Protein AF-A0A9W7E5N3-F1 (afdb_monomer)

Organism: NCBI:txid2557542

Radius of gyration: 17.33 Å; Cα contacts (8 Å, |Δi|>4): 184; chains: 1; bounding box: 42×43×39 Å

Sequence (154 aa):
MDNMIKQWHSIDRAWKMMEESGKTYSRVGLFRLDVLYTHEISIAATEGEAVVPDFLKSGGKNDRMFFGNIEHARVWATGRFDLVPHFLDSQSKGGYIGLHSEKFMKFLLREIPVTEKPICFHRVRATGKIVKDCNHGLLKDLRTFIFGFSKHYS

Secondary structure (DSSP, 8-state):
-HHHHHHHHHHHHHHHHHHHTT---SEEEEE-TTEEE-S-----GGG-SEEEE--TTSSS---SEEEEEHHHHHHHHHHHHHHHHHHHHHHHTTT--S--HHHHHHHHTTTS-EEEE---EEEEPTTS-EEE-S--SS----------------

pLDDT: mean 79.58, std 19.25, range [27.12, 97.0]

Solvent-accessible surface area (backbone atoms only — not comparable to full-atom values): 9582 Å² total; per-residue (Å²): 112,66,71,59,54,54,51,47,53,52,40,38,50,54,50,50,55,48,60,74,63,74,63,88,61,75,59,42,74,50,72,55,87,51,46,47,67,77,62,89,77,82,81,53,75,91,68,38,59,25,29,29,37,50,53,94,86,68,97,40,31,47,81,61,37,40,35,17,31,39,73,53,38,44,49,69,42,60,46,55,74,78,42,45,64,60,50,52,62,62,29,61,81,70,81,51,89,78,92,49,66,33,57,47,40,37,60,75,44,65,90,50,79,66,36,69,39,94,60,55,42,25,42,42,42,97,87,67,52,75,42,80,72,58,82,90,83,81,75,93,78,77,81,83,85,80,89,80,85,86,76,87,77,134

Nearest PDB structures (foldseek):
  5ck3-assembly3_E  TM=3.113E-01  e=6.597E+00  Thermochaetoides thermophila DSM 1495

Foldseek 3Di:
DVVVVVVLVVLLVVVVVVVVVVDDDQKDKDADPQKAFPDDDDLDPVQDQKEFADDPPDPFTDLGMIMHGPVLSCLNRPVQVVCVVVLQVVCVVVPDHDDDPRNSRCVSCVVPPYDYDNTFIWGQDPVRDTHGPDDPPDDPDDDDDDDDDDDDDD

Mean predicted aligned error: 9.47 Å

Structure (mmCIF, N/CA/C/O backbone):
data_AF-A0A9W7E5N3-F1
#
_entry.id   AF-A0A9W7E5N3-F1
#
loop_
_atom_site.group_PDB
_atom_site.id
_atom_site.type_symbol
_atom_site.label_atom_id
_atom_site.label_alt_id
_atom_site.label_comp_id
_atom_site.label_asym_id
_atom_site.label_entity_id
_atom_site.label_seq_id
_atom_site.pdbx_PDB_ins_code
_atom_site.Cartn_x
_atom_site.Cartn_y
_atom_site.Cartn_z
_atom_site.occ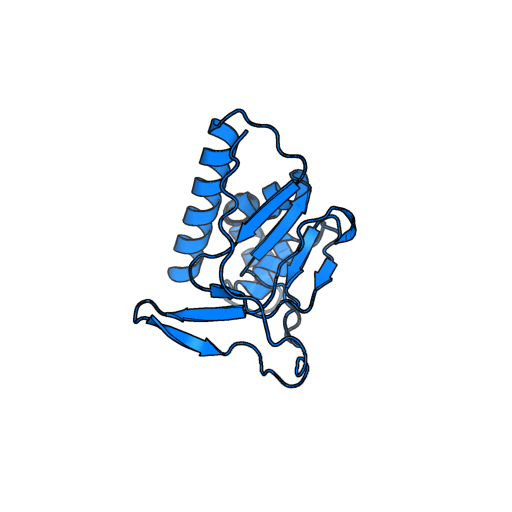upancy
_atom_site.B_iso_or_equiv
_atom_site.auth_seq_id
_atom_site.auth_comp_id
_atom_site.auth_asym_id
_atom_site.auth_atom_id
_atom_site.pdbx_PDB_model_num
ATOM 1 N N . MET A 1 1 ? 5.859 -2.398 -18.409 1.00 50.62 1 MET A N 1
ATOM 2 C CA . MET A 1 1 ? 4.941 -1.384 -17.848 1.00 50.62 1 MET A CA 1
ATOM 3 C C . MET A 1 1 ? 3.573 -1.998 -17.536 1.00 50.62 1 MET A C 1
ATOM 5 O O . MET A 1 1 ? 3.073 -1.814 -16.435 1.00 50.62 1 MET A O 1
ATOM 9 N N . ASP A 1 2 ? 3.035 -2.827 -18.433 1.00 57.44 2 ASP A N 1
ATOM 10 C CA . ASP A 1 2 ? 1.683 -3.410 -18.359 1.00 57.44 2 ASP A CA 1
ATOM 11 C C . ASP A 1 2 ? 1.335 -4.144 -17.061 1.00 57.44 2 ASP A C 1
ATOM 13 O O . ASP A 1 2 ? 0.218 -4.020 -16.565 1.00 57.44 2 ASP A O 1
ATOM 17 N N . ASN A 1 3 ? 2.274 -4.899 -16.480 1.00 69.62 3 ASN A N 1
ATOM 18 C CA . ASN A 1 3 ? 1.998 -5.653 -15.252 1.00 69.62 3 ASN A CA 1
ATOM 19 C C . ASN A 1 3 ? 1.727 -4.730 -14.048 1.00 69.62 3 ASN A C 1
ATOM 21 O O . ASN A 1 3 ? 0.864 -5.002 -13.220 1.00 69.62 3 ASN A O 1
ATOM 25 N N . MET A 1 4 ? 2.434 -3.604 -13.986 1.00 75.25 4 MET A N 1
ATOM 26 C CA . MET A 1 4 ? 2.303 -2.623 -12.911 1.00 75.25 4 MET A CA 1
ATOM 27 C C . MET A 1 4 ? 0.998 -1.828 -13.043 1.00 75.25 4 MET A C 1
ATOM 29 O O . MET A 1 4 ? 0.287 -1.665 -12.061 1.00 75.25 4 MET A O 1
ATOM 33 N N . ILE A 1 5 ? 0.619 -1.428 -14.261 1.00 81.62 5 ILE A N 1
ATOM 34 C CA . ILE A 1 5 ? -0.661 -0.746 -14.515 1.00 81.62 5 ILE A CA 1
ATOM 35 C C . ILE A 1 5 ? -1.846 -1.649 -14.134 1.00 81.62 5 ILE A C 1
ATOM 37 O O . ILE A 1 5 ? -2.765 -1.213 -13.440 1.00 81.62 5 ILE A O 1
ATOM 41 N N . LYS A 1 6 ? -1.806 -2.936 -14.515 1.00 83.12 6 LYS A N 1
ATOM 42 C CA . LYS A 1 6 ? -2.836 -3.920 -14.128 1.00 83.12 6 LYS A CA 1
ATOM 43 C C . LYS A 1 6 ? -2.947 -4.069 -12.610 1.00 83.12 6 LYS A C 1
ATOM 45 O O . LYS A 1 6 ? -4.055 -4.078 -12.076 1.00 83.12 6 LYS A O 1
ATOM 50 N N . GLN A 1 7 ? -1.814 -4.150 -11.916 1.00 82.94 7 GLN A N 1
ATOM 51 C CA . GLN A 1 7 ? -1.776 -4.211 -10.455 1.00 82.94 7 GLN A CA 1
ATOM 52 C C . GLN A 1 7 ? -2.394 -2.959 -9.822 1.00 82.94 7 GLN A C 1
ATOM 54 O O . GLN A 1 7 ? -3.179 -3.073 -8.885 1.00 82.94 7 GLN A O 1
ATOM 59 N N . TRP A 1 8 ? -2.085 -1.772 -10.339 1.00 87.69 8 TRP A N 1
ATOM 60 C CA . TRP A 1 8 ? -2.599 -0.518 -9.792 1.00 87.69 8 TRP A CA 1
ATOM 61 C C . TRP A 1 8 ? -4.107 -0.382 -9.973 1.00 87.69 8 TRP A C 1
ATOM 63 O O . TRP A 1 8 ? -4.794 -0.042 -9.016 1.00 87.69 8 TRP A O 1
ATOM 73 N N . HIS A 1 9 ? -4.645 -0.753 -11.138 1.00 89.69 9 HIS A N 1
ATOM 74 C CA . HIS A 1 9 ? -6.097 -0.824 -11.328 1.00 89.69 9 HIS A CA 1
ATOM 75 C C . HIS A 1 9 ? -6.763 -1.859 -10.416 1.00 89.69 9 HIS A C 1
ATOM 77 O O . HIS A 1 9 ? -7.888 -1.649 -9.970 1.00 89.69 9 HIS A O 1
ATOM 83 N N . SER A 1 10 ? -6.099 -2.984 -10.130 1.00 88.81 10 SER A N 1
ATOM 84 C CA . SER A 1 10 ? -6.625 -3.968 -9.178 1.00 88.81 10 SER A CA 1
ATOM 85 C C . SER A 1 10 ? -6.748 -3.383 -7.772 1.00 88.81 10 SER A C 1
ATOM 87 O O . SER A 1 10 ? -7.744 -3.635 -7.100 1.00 88.81 10 SER A O 1
ATOM 89 N N . ILE A 1 11 ? -5.755 -2.606 -7.337 1.00 90.88 11 ILE A N 1
ATOM 90 C CA . ILE A 1 11 ? -5.753 -1.968 -6.017 1.00 90.88 11 ILE A CA 1
ATOM 91 C C . ILE A 1 11 ? -6.798 -0.852 -5.955 1.00 90.88 11 ILE A C 1
ATOM 93 O O . ILE A 1 11 ? -7.568 -0.811 -5.003 1.00 90.88 11 ILE A O 1
ATOM 97 N N . ASP A 1 12 ? -6.872 -0.002 -6.981 1.00 91.19 12 ASP A N 1
ATOM 98 C CA . ASP A 1 12 ? -7.868 1.072 -7.080 1.00 91.19 12 ASP A CA 1
ATOM 99 C C . ASP A 1 12 ? -9.303 0.524 -7.017 1.00 91.19 12 ASP A C 1
ATOM 101 O O . ASP A 1 12 ? -10.133 1.020 -6.259 1.00 91.19 12 ASP A O 1
ATOM 105 N N . ARG A 1 13 ? -9.592 -0.569 -7.738 1.00 91.69 13 ARG A N 1
ATOM 106 C CA . ARG A 1 13 ? -10.912 -1.214 -7.672 1.00 91.69 13 ARG A CA 1
ATOM 107 C C . ARG A 1 13 ? -11.199 -1.843 -6.313 1.00 91.69 13 ARG A C 1
ATOM 109 O O . ARG A 1 13 ? -12.316 -1.720 -5.826 1.00 91.69 13 ARG A O 1
ATOM 116 N N . ALA A 1 14 ? -10.214 -2.494 -5.692 1.00 92.25 14 ALA A N 1
ATOM 117 C CA . ALA A 1 14 ? -10.375 -3.033 -4.342 1.00 92.25 14 ALA A CA 1
ATOM 118 C C . ALA A 1 14 ? -10.653 -1.925 -3.314 1.00 92.25 14 ALA A C 1
ATOM 120 O O . ALA A 1 14 ? -11.503 -2.098 -2.445 1.00 92.25 14 ALA A O 1
ATOM 121 N N . TRP A 1 15 ? -9.984 -0.778 -3.453 1.00 94.50 15 TRP A N 1
ATOM 122 C CA . TRP A 1 15 ? -10.216 0.398 -2.622 1.00 94.50 15 TRP A CA 1
ATOM 123 C C . TRP A 1 15 ? -11.633 0.954 -2.797 1.00 94.50 15 TRP A C 1
ATOM 125 O O . TRP A 1 15 ? -12.342 1.118 -1.809 1.00 94.50 15 TRP A O 1
ATOM 135 N N . LYS A 1 16 ? -12.084 1.151 -4.041 1.00 94.56 16 LYS A N 1
ATOM 136 C CA . LYS A 1 16 ? -13.449 1.618 -4.338 1.00 94.56 16 LYS A CA 1
ATOM 137 C C . LYS A 1 16 ? -14.516 0.696 -3.757 1.00 94.56 16 LYS A C 1
ATOM 139 O O . LYS A 1 16 ? -15.413 1.171 -3.076 1.00 94.56 16 LYS A O 1
ATOM 144 N N . MET A 1 17 ? -14.369 -0.621 -3.923 1.00 94.25 17 MET A N 1
ATOM 145 C CA . MET A 1 17 ? -15.294 -1.592 -3.319 1.00 94.25 17 MET A CA 1
ATOM 146 C C . MET A 1 17 ? -15.309 -1.515 -1.784 1.00 94.25 17 MET A C 1
ATOM 148 O O . MET A 1 17 ? -16.349 -1.714 -1.160 1.00 94.25 17 MET A O 1
ATOM 152 N N . MET A 1 18 ? -14.161 -1.238 -1.158 1.00 94.50 18 MET A N 1
ATOM 153 C CA . MET A 1 18 ? -14.087 -1.036 0.289 1.00 94.50 18 MET A CA 1
ATOM 154 C C . MET A 1 18 ? -14.841 0.232 0.712 1.00 94.50 18 MET A C 1
ATOM 156 O O . MET A 1 18 ? -15.593 0.177 1.682 1.00 94.50 18 MET A O 1
ATOM 160 N N . GLU A 1 19 ? -14.693 1.343 -0.012 1.00 93.38 19 GLU A N 1
ATOM 161 C CA . GLU A 1 19 ? -15.425 2.592 0.255 1.00 93.38 19 GLU A CA 1
ATOM 162 C C . GLU A 1 19 ? -16.938 2.433 0.028 1.00 93.38 19 GLU A C 1
ATOM 164 O O . GLU A 1 19 ? -17.739 2.823 0.878 1.00 93.38 19 GLU A O 1
ATOM 169 N N . GLU A 1 20 ? -17.335 1.781 -1.066 1.00 95.56 20 GLU A N 1
ATOM 170 C CA . GLU A 1 20 ? -18.734 1.488 -1.412 1.00 95.56 20 GLU A CA 1
ATOM 171 C C . GLU A 1 20 ? -19.424 0.573 -0.392 1.00 95.56 20 GLU A C 1
ATOM 173 O O . GLU A 1 20 ? -20.648 0.589 -0.269 1.00 95.56 20 GLU A O 1
ATOM 178 N N . SER A 1 21 ? -18.658 -0.204 0.382 1.00 94.44 21 SER A N 1
ATOM 179 C CA . SER A 1 21 ? -19.215 -1.069 1.425 1.00 94.44 21 SER A CA 1
ATOM 180 C C . SER A 1 21 ? -19.873 -0.302 2.580 1.00 94.44 21 SER A C 1
ATOM 182 O O . SER A 1 21 ? -20.573 -0.913 3.389 1.00 94.44 21 SER A O 1
ATOM 184 N N . GLY A 1 22 ? -19.616 1.007 2.701 1.00 92.12 22 GLY A N 1
ATOM 185 C CA . GLY A 1 22 ? -20.120 1.851 3.789 1.00 92.12 22 GLY A CA 1
ATOM 186 C C . GLY A 1 22 ? -19.530 1.525 5.166 1.00 92.12 22 GLY A C 1
ATOM 187 O O . GLY A 1 22 ? -19.956 2.092 6.171 1.00 92.12 22 GLY A O 1
ATOM 188 N N . LYS A 1 23 ? -18.556 0.609 5.239 1.00 93.56 23 LYS A N 1
ATOM 189 C CA . LYS A 1 23 ? -17.875 0.238 6.481 1.00 93.56 23 LYS A CA 1
ATOM 190 C C . LYS A 1 23 ? -16.735 1.202 6.774 1.00 93.56 23 LYS A C 1
ATOM 192 O O . LYS A 1 23 ? -16.002 1.621 5.882 1.00 93.56 23 LYS A O 1
ATOM 197 N N . THR A 1 24 ? -16.554 1.505 8.053 1.00 92.31 24 THR A N 1
ATOM 198 C CA . THR A 1 24 ? -15.435 2.314 8.525 1.00 92.31 24 THR A CA 1
ATOM 199 C C . THR A 1 24 ? -14.284 1.415 8.957 1.00 92.31 24 THR A C 1
ATOM 201 O O . THR A 1 24 ? -14.462 0.422 9.663 1.00 92.31 24 THR A O 1
ATOM 204 N N . TYR A 1 25 ? -13.081 1.775 8.523 1.00 93.12 25 TYR A N 1
ATOM 205 C CA . TYR A 1 25 ? -11.853 1.067 8.855 1.00 93.12 25 TYR A CA 1
ATOM 206 C C . TYR A 1 25 ? -10.860 2.074 9.420 1.00 93.12 25 TYR A C 1
ATOM 208 O O . TYR A 1 25 ? -10.546 3.066 8.770 1.00 93.12 25 TYR A O 1
ATOM 216 N N . SER A 1 26 ? -10.343 1.820 10.621 1.00 93.56 26 SER A N 1
ATOM 217 C CA . SER A 1 26 ? -9.226 2.599 11.172 1.00 93.56 26 SER A CA 1
ATOM 218 C C . SER A 1 26 ? -7.899 2.204 10.524 1.00 93.56 26 SER A C 1
ATOM 220 O O . SER A 1 26 ? -6.987 3.021 10.379 1.00 93.56 26 SER A O 1
ATOM 222 N N . ARG A 1 27 ? -7.800 0.939 10.106 1.00 94.62 27 ARG A N 1
ATOM 223 C CA . ARG A 1 27 ? -6.586 0.325 9.589 1.00 94.62 27 ARG A CA 1
ATOM 224 C C . ARG A 1 27 ? -6.914 -0.609 8.434 1.00 94.62 27 ARG A C 1
ATOM 226 O O . ARG A 1 27 ? -7.901 -1.339 8.490 1.00 94.62 27 ARG A O 1
ATOM 233 N N . VAL A 1 28 ? -6.083 -0.585 7.399 1.00 95.50 28 VAL A N 1
ATOM 234 C CA . VAL A 1 28 ? -6.297 -1.347 6.164 1.00 95.50 28 VAL A CA 1
ATOM 235 C C . VAL A 1 28 ? -5.011 -2.045 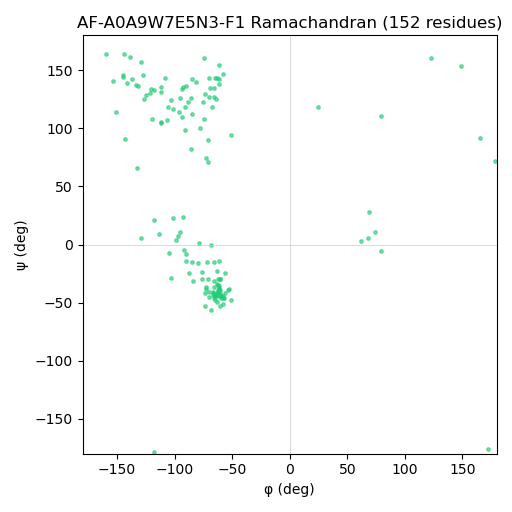5.759 1.00 95.50 28 VAL A C 1
ATOM 237 O O . VAL A 1 28 ? -3.932 -1.459 5.827 1.00 95.50 28 VAL A O 1
ATOM 240 N N . GLY A 1 29 ? -5.146 -3.301 5.335 1.00 94.31 29 GLY A N 1
ATOM 241 C CA . GLY A 1 29 ? -4.086 -4.085 4.715 1.00 94.31 29 GLY A CA 1
ATOM 242 C C . GLY A 1 29 ? -4.399 -4.352 3.245 1.00 94.31 29 GLY A C 1
ATOM 243 O O . GLY A 1 29 ? -5.496 -4.783 2.902 1.00 94.31 29 GLY A O 1
ATOM 244 N N . LEU A 1 30 ? -3.426 -4.095 2.380 1.00 93.00 30 LEU A N 1
ATOM 245 C CA . LEU A 1 30 ? -3.485 -4.304 0.941 1.00 93.00 30 LEU A CA 1
ATOM 246 C C . LEU A 1 30 ? -2.388 -5.298 0.572 1.00 93.00 30 LEU A C 1
ATOM 248 O O . LEU A 1 30 ? -1.200 -4.977 0.610 1.00 93.00 30 LEU A O 1
ATOM 252 N N . PHE A 1 31 ? -2.800 -6.514 0.226 1.00 90.44 31 PHE A N 1
ATOM 253 C CA . PHE A 1 31 ? -1.915 -7.646 -0.030 1.00 90.44 31 PHE A CA 1
ATOM 254 C C . PHE A 1 31 ? -2.070 -8.096 -1.475 1.00 90.44 31 PHE A C 1
ATOM 256 O O . PHE A 1 31 ? -3.185 -8.249 -1.979 1.00 90.44 31 PHE A O 1
ATOM 263 N N . ARG A 1 32 ? -0.950 -8.305 -2.162 1.00 87.31 32 ARG A N 1
ATOM 264 C CA . ARG A 1 32 ? -0.988 -8.898 -3.496 1.00 87.31 32 ARG A CA 1
ATOM 265 C C . ARG A 1 32 ? -1.390 -10.367 -3.405 1.00 87.31 32 ARG A C 1
ATOM 267 O O . ARG A 1 32 ? -0.966 -11.085 -2.510 1.00 87.31 32 ARG A O 1
ATOM 274 N N . LEU A 1 33 ? -2.167 -10.822 -4.383 1.00 86.38 33 LEU A N 1
ATOM 275 C CA . LEU A 1 33 ? -2.634 -12.210 -4.451 1.00 86.38 33 LEU A CA 1
ATOM 276 C C . LEU A 1 33 ? -1.618 -13.156 -5.114 1.00 86.38 33 LEU A C 1
ATOM 278 O O . LEU A 1 33 ? -1.736 -14.368 -4.990 1.00 86.38 33 LEU A O 1
ATOM 282 N N . ASP A 1 34 ? -0.609 -12.623 -5.811 1.00 85.94 34 ASP A N 1
ATOM 283 C CA . ASP A 1 34 ? 0.439 -13.398 -6.491 1.00 85.94 34 ASP A CA 1
ATOM 284 C C . ASP A 1 34 ? 1.686 -13.628 -5.617 1.00 85.94 34 ASP A C 1
ATOM 286 O O . ASP A 1 34 ? 2.790 -13.850 -6.124 1.00 85.94 34 ASP A O 1
ATOM 290 N N . VAL A 1 35 ? 1.532 -13.564 -4.294 1.00 86.50 35 VAL A N 1
ATOM 291 C CA . VAL A 1 35 ? 2.599 -13.800 -3.319 1.00 86.50 35 VAL A CA 1
ATOM 292 C C . VAL A 1 35 ? 2.136 -14.755 -2.228 1.00 86.50 35 VAL A C 1
ATOM 294 O O . VAL A 1 35 ? 1.041 -14.643 -1.690 1.00 86.50 35 VAL A O 1
ATOM 297 N N . LEU A 1 36 ? 3.016 -15.693 -1.896 1.00 88.81 36 LEU A N 1
ATOM 298 C CA . LEU A 1 36 ? 2.902 -16.577 -0.750 1.00 88.81 36 LEU A CA 1
ATOM 299 C C . LEU A 1 36 ? 3.667 -15.948 0.414 1.00 88.81 36 LEU A C 1
ATOM 301 O O . LEU A 1 36 ? 4.897 -15.888 0.380 1.00 88.81 36 LEU A O 1
ATOM 305 N N . TYR A 1 37 ? 2.947 -15.481 1.427 1.00 87.06 37 TYR A N 1
ATOM 306 C CA . TYR A 1 37 ? 3.539 -15.003 2.673 1.00 87.06 37 TYR A CA 1
ATOM 307 C C . TYR A 1 37 ? 4.029 -16.194 3.491 1.00 87.06 37 TYR A C 1
ATOM 309 O O . TYR A 1 37 ? 3.309 -17.177 3.655 1.00 87.06 37 TYR A O 1
ATOM 317 N N . THR A 1 38 ? 5.276 -16.137 3.951 1.00 86.94 38 THR A N 1
ATOM 318 C CA . THR A 1 38 ? 5.911 -17.282 4.622 1.00 86.94 38 THR A CA 1
ATOM 319 C C . THR A 1 38 ? 5.696 -17.285 6.132 1.00 86.94 38 THR A C 1
ATOM 321 O O . THR A 1 38 ? 5.925 -18.308 6.767 1.00 86.94 38 THR A O 1
ATOM 324 N N . HIS A 1 39 ? 5.242 -16.163 6.691 1.00 84.19 39 HIS A N 1
ATOM 325 C CA . HIS A 1 39 ? 5.018 -15.964 8.119 1.00 84.19 39 HIS A CA 1
ATOM 326 C C . HIS A 1 39 ? 3.715 -15.205 8.350 1.00 84.19 39 HIS A C 1
ATOM 328 O O . HIS A 1 39 ? 3.203 -14.535 7.448 1.00 84.19 39 HIS A O 1
ATOM 334 N N . GLU A 1 40 ? 3.205 -15.299 9.573 1.00 87.81 40 GLU A N 1
ATOM 335 C CA . GLU A 1 40 ? 2.060 -14.517 10.021 1.00 87.81 40 GLU A CA 1
ATOM 336 C C . GLU A 1 40 ? 2.377 -13.019 9.973 1.00 87.81 40 GLU A C 1
ATOM 338 O O . GLU A 1 40 ? 3.463 -12.575 10.349 1.00 87.81 40 GLU A O 1
ATOM 343 N N . ILE A 1 41 ? 1.410 -12.233 9.502 1.00 88.00 41 ILE A N 1
ATOM 344 C CA . ILE A 1 41 ? 1.524 -10.779 9.422 1.00 88.00 41 ILE A CA 1
ATOM 345 C C . ILE A 1 41 ? 0.550 -10.189 10.429 1.00 88.00 41 ILE A C 1
ATOM 347 O O . ILE A 1 41 ? -0.661 -10.169 10.205 1.00 88.00 41 ILE A O 1
ATOM 351 N N . SER A 1 42 ? 1.092 -9.685 11.535 1.00 90.38 42 SER A N 1
ATOM 352 C CA . SER A 1 42 ? 0.318 -8.866 12.459 1.00 90.38 42 SER A CA 1
ATOM 353 C C . SER A 1 42 ? 0.017 -7.523 11.806 1.00 90.38 42 SER A C 1
ATOM 355 O O . SER A 1 42 ? 0.918 -6.821 11.354 1.00 90.38 42 SER A O 1
ATOM 357 N N . ILE A 1 43 ? -1.260 -7.147 11.782 1.00 89.19 43 ILE A N 1
ATOM 358 C CA . ILE A 1 43 ? -1.700 -5.810 11.372 1.00 89.19 43 ILE A CA 1
ATOM 359 C C . ILE A 1 43 ? -2.040 -4.940 12.583 1.00 89.19 43 ILE A C 1
ATOM 361 O O . ILE A 1 43 ? -2.810 -3.997 12.450 1.00 89.19 43 ILE A O 1
ATOM 365 N N . ALA A 1 44 ? -1.507 -5.234 13.770 1.00 90.00 44 ALA A N 1
ATOM 366 C CA . ALA A 1 44 ? -1.768 -4.432 14.962 1.00 90.00 44 ALA A CA 1
ATOM 367 C C . ALA A 1 44 ? -1.275 -2.980 14.797 1.00 90.00 44 ALA A C 1
ATOM 369 O O . ALA A 1 44 ? -0.355 -2.697 14.026 1.00 90.00 44 ALA A O 1
ATOM 370 N N . ALA A 1 45 ? -1.880 -2.043 15.532 1.00 85.06 45 ALA A N 1
ATOM 371 C CA . ALA A 1 45 ? -1.477 -0.632 15.507 1.00 85.06 45 ALA A CA 1
ATOM 372 C C . ALA A 1 45 ? -0.034 -0.423 16.008 1.00 85.06 45 ALA A C 1
ATOM 374 O O . ALA A 1 45 ? 0.670 0.455 15.516 1.00 85.06 45 ALA A O 1
ATOM 375 N N . THR A 1 46 ? 0.432 -1.290 16.912 1.00 91.06 46 THR A N 1
ATOM 376 C CA . THR A 1 46 ? 1.808 -1.318 17.440 1.00 91.06 46 THR A CA 1
ATOM 377 C C . THR A 1 46 ? 2.870 -1.576 16.371 1.00 91.06 46 THR A C 1
ATOM 379 O O . THR A 1 46 ? 4.053 -1.370 16.614 1.00 91.06 46 THR A O 1
ATOM 382 N N . GLU A 1 47 ? 2.468 -2.026 15.183 1.00 90.31 47 GLU A N 1
ATOM 383 C CA . GLU A 1 47 ? 3.385 -2.332 14.089 1.00 90.31 47 GLU A CA 1
ATOM 384 C C . GLU A 1 47 ? 3.855 -1.083 13.324 1.00 90.31 47 GLU A C 1
ATOM 386 O O . GLU A 1 47 ? 4.830 -1.177 12.582 1.00 90.31 47 GLU A O 1
ATOM 391 N N . GLY A 1 48 ? 3.175 0.058 13.488 1.00 93.12 48 GLY A N 1
ATOM 392 C CA . GLY A 1 48 ? 3.467 1.322 12.803 1.00 93.12 48 GLY A CA 1
ATOM 393 C C . GLY A 1 48 ? 2.279 1.863 12.002 1.00 93.12 48 GLY A C 1
ATOM 394 O O . GLY A 1 48 ? 1.351 1.128 11.655 1.00 93.12 48 GLY A O 1
ATOM 395 N N . GLU A 1 49 ? 2.293 3.159 11.691 1.00 95.56 49 GLU A N 1
ATOM 396 C CA . GLU A 1 49 ? 1.180 3.862 11.025 1.00 95.56 49 GLU A CA 1
ATOM 397 C C . GLU A 1 49 ? 1.076 3.589 9.520 1.00 95.56 49 GLU A C 1
ATOM 399 O O . GLU A 1 49 ? 0.003 3.730 8.931 1.00 95.56 49 GLU A O 1
ATOM 404 N N . ALA A 1 50 ? 2.185 3.199 8.901 1.00 96.38 50 ALA A N 1
ATOM 405 C CA . ALA A 1 50 ? 2.296 2.810 7.506 1.00 96.38 50 ALA A CA 1
ATOM 406 C C . ALA A 1 50 ? 3.432 1.794 7.399 1.00 96.38 50 ALA A C 1
ATOM 408 O O . ALA A 1 50 ? 4.580 2.134 7.660 1.00 96.38 50 ALA A O 1
ATOM 409 N N . VAL A 1 51 ? 3.128 0.550 7.054 1.00 95.06 51 VAL A N 1
ATOM 410 C CA . VAL A 1 51 ? 4.093 -0.549 7.061 1.00 95.06 51 VAL A CA 1
ATOM 411 C C . VAL A 1 51 ? 4.207 -1.154 5.674 1.00 95.06 51 VAL A C 1
ATOM 413 O O . VAL A 1 51 ? 3.206 -1.502 5.044 1.00 95.06 51 VAL A O 1
ATOM 416 N N . VAL A 1 52 ? 5.445 -1.307 5.213 1.00 93.25 52 VAL A N 1
ATOM 417 C CA . VAL A 1 52 ? 5.786 -2.027 3.982 1.00 93.25 52 VAL A CA 1
ATOM 418 C C . VAL A 1 52 ? 6.896 -3.042 4.272 1.00 93.25 52 VAL A C 1
ATOM 420 O O . VAL A 1 52 ? 7.647 -2.871 5.235 1.00 93.25 52 VAL A O 1
ATOM 423 N N . PRO A 1 53 ? 7.038 -4.099 3.458 1.00 89.62 53 PRO A N 1
ATOM 424 C CA . PRO A 1 53 ? 8.174 -4.996 3.570 1.00 89.62 53 PRO A CA 1
ATOM 425 C C . PRO A 1 53 ? 9.474 -4.239 3.319 1.00 89.62 53 PRO A C 1
ATOM 427 O O . PRO A 1 53 ? 9.538 -3.382 2.430 1.00 89.62 53 PRO A O 1
ATOM 430 N N . ASP A 1 54 ? 10.514 -4.590 4.060 1.00 86.25 54 ASP A N 1
ATOM 431 C CA . ASP A 1 54 ? 11.857 -4.170 3.730 1.00 86.25 54 ASP A CA 1
ATOM 432 C C . ASP A 1 54 ? 12.256 -4.761 2.372 1.00 86.25 54 ASP A C 1
ATOM 434 O O . ASP A 1 54 ? 11.837 -5.837 1.933 1.00 86.25 54 ASP A O 1
ATOM 438 N N . PHE A 1 55 ? 13.002 -3.969 1.617 1.00 68.81 55 PHE A N 1
ATOM 439 C CA . PHE A 1 55 ? 13.586 -4.418 0.371 1.00 68.81 55 PHE A CA 1
ATOM 440 C C . PHE A 1 55 ? 15.062 -4.584 0.668 1.00 68.81 55 PHE A C 1
ATOM 442 O O . PHE A 1 55 ? 15.757 -3.587 0.862 1.00 68.81 55 PHE A O 1
ATOM 449 N N . LEU A 1 56 ? 15.529 -5.831 0.764 1.00 58.66 56 LEU A N 1
ATOM 450 C CA . LEU A 1 56 ? 16.923 -6.161 1.058 1.00 58.66 56 LEU A CA 1
ATOM 451 C C . LEU A 1 56 ? 17.867 -5.390 0.103 1.00 58.66 56 LEU A C 1
ATOM 453 O O . LEU A 1 56 ? 18.166 -5.839 -1.000 1.00 58.66 56 LEU A O 1
ATOM 457 N N . LYS A 1 57 ? 18.345 -4.221 0.555 1.00 55.56 57 LYS A N 1
ATOM 458 C CA . LYS A 1 57 ? 19.419 -3.384 -0.011 1.00 55.56 57 LYS A CA 1
ATOM 459 C C . LYS A 1 57 ? 19.195 -2.655 -1.356 1.00 55.56 57 LYS A C 1
ATOM 461 O O . LYS A 1 57 ? 20.188 -2.363 -2.016 1.00 55.56 57 LYS A O 1
ATOM 466 N N . SER A 1 58 ? 17.979 -2.282 -1.780 1.00 56.75 58 SER A N 1
ATOM 467 C CA . SER A 1 58 ? 17.799 -1.631 -3.108 1.00 56.75 58 SER A CA 1
ATOM 468 C C . SER A 1 58 ? 17.238 -0.199 -3.136 1.00 56.75 58 SER A C 1
ATOM 470 O O . SER A 1 58 ? 16.724 0.232 -4.169 1.00 56.75 58 SER A O 1
ATOM 472 N N . GLY A 1 59 ? 17.331 0.564 -2.043 1.00 65.69 59 GLY A N 1
ATOM 473 C CA . GLY A 1 59 ? 17.125 2.026 -2.035 1.00 65.69 59 GLY A CA 1
ATOM 474 C C . GLY A 1 59 ? 15.735 2.555 -2.442 1.00 65.69 59 GLY A C 1
ATOM 475 O O . GLY A 1 59 ? 15.562 3.778 -2.487 1.00 65.69 59 GLY A O 1
ATOM 476 N N . GLY A 1 60 ? 14.770 1.672 -2.724 1.00 79.81 60 GLY A N 1
ATOM 477 C CA . GLY A 1 60 ? 13.363 1.935 -3.048 1.00 79.81 60 GLY A CA 1
ATOM 478 C C . GLY A 1 60 ? 12.419 1.320 -2.009 1.00 79.81 60 GLY A C 1
ATOM 479 O O . GLY A 1 60 ? 12.882 0.732 -1.037 1.00 79.81 60 GLY A O 1
ATOM 480 N N . LYS A 1 61 ? 11.103 1.456 -2.210 1.00 84.50 61 LYS A N 1
ATOM 481 C CA . LYS A 1 61 ? 10.082 0.876 -1.320 1.00 84.50 61 LYS A CA 1
ATOM 482 C C . LYS A 1 61 ? 9.378 -0.295 -1.997 1.00 84.50 61 LYS A C 1
ATOM 484 O O . LYS A 1 61 ? 9.128 -0.266 -3.200 1.00 84.50 61 LYS A O 1
ATOM 489 N N . ASN A 1 62 ? 9.050 -1.316 -1.216 1.00 83.50 62 ASN A N 1
ATOM 490 C CA . ASN A 1 62 ? 8.387 -2.515 -1.704 1.00 83.50 62 ASN A CA 1
ATOM 491 C C . ASN A 1 62 ? 6.934 -2.222 -2.129 1.00 83.50 62 ASN A C 1
ATOM 493 O O . ASN A 1 62 ? 6.192 -1.545 -1.420 1.00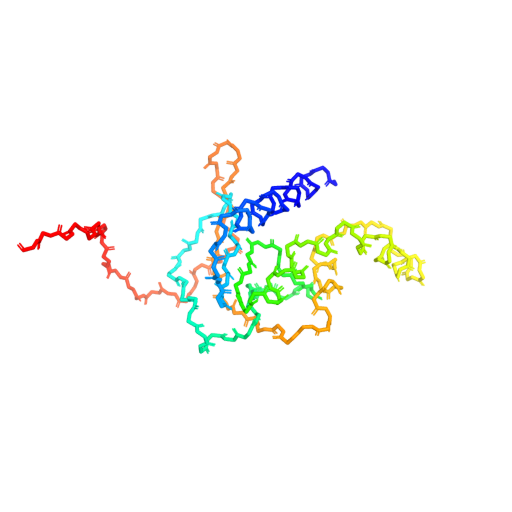 83.50 62 ASN A O 1
ATOM 497 N N . ASP A 1 63 ? 6.522 -2.735 -3.288 1.00 83.75 63 ASP A N 1
ATOM 498 C CA . ASP A 1 63 ? 5.182 -2.538 -3.854 1.00 83.75 63 ASP A CA 1
ATOM 499 C C . ASP A 1 63 ? 4.228 -3.718 -3.586 1.00 83.75 63 ASP A C 1
ATOM 501 O O . ASP A 1 63 ? 3.111 -3.749 -4.110 1.00 83.75 63 ASP A O 1
ATOM 505 N N . ARG A 1 64 ? 4.672 -4.732 -2.828 1.00 86.50 64 ARG A N 1
ATOM 506 C CA . ARG A 1 64 ? 3.983 -6.026 -2.740 1.00 86.50 64 ARG A CA 1
ATOM 507 C C . ARG A 1 64 ? 2.908 -6.114 -1.685 1.00 86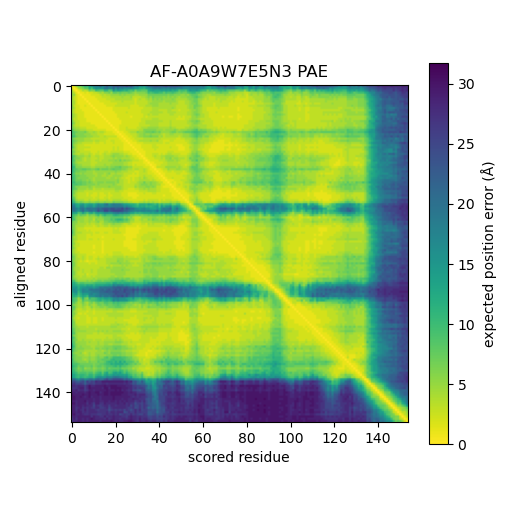.50 64 ARG A C 1
ATOM 509 O O . ARG A 1 64 ? 1.995 -6.924 -1.824 1.00 86.50 64 ARG A O 1
ATOM 516 N N . MET A 1 65 ? 3.010 -5.292 -0.658 1.00 90.38 65 MET A N 1
ATOM 517 C CA . MET A 1 65 ? 1.952 -5.121 0.318 1.00 90.38 65 MET A CA 1
ATOM 518 C C . MET A 1 65 ? 2.116 -3.801 1.051 1.00 90.38 65 MET A C 1
ATOM 520 O O . MET A 1 65 ? 3.190 -3.197 1.056 1.00 90.38 65 MET A O 1
ATOM 524 N N . PHE A 1 66 ? 1.037 -3.408 1.701 1.00 94.12 66 PHE A N 1
ATOM 525 C CA . PHE A 1 66 ? 0.980 -2.294 2.621 1.00 94.12 66 PHE A CA 1
ATOM 526 C C . PHE A 1 66 ? 0.004 -2.637 3.733 1.00 94.12 66 PHE A C 1
ATOM 528 O O . PHE A 1 66 ? -1.031 -3.242 3.468 1.00 94.12 66 PHE A O 1
ATOM 535 N N . PHE A 1 67 ? 0.280 -2.213 4.957 1.00 96.06 67 PHE A N 1
ATOM 536 C CA . PHE A 1 67 ? -0.770 -2.099 5.961 1.00 96.06 67 PHE A CA 1
ATOM 537 C C . PHE A 1 67 ? -0.522 -0.902 6.863 1.00 96.06 67 PHE A C 1
ATOM 539 O O . PHE A 1 67 ? 0.617 -0.538 7.129 1.00 96.06 67 PHE A O 1
ATOM 546 N N . GLY A 1 68 ? -1.583 -0.255 7.319 1.00 96.69 68 GLY A N 1
ATOM 547 C CA . GLY A 1 68 ? -1.437 1.008 8.027 1.00 96.69 68 GLY A CA 1
ATOM 548 C C . GLY A 1 68 ? -2.763 1.687 8.295 1.00 96.69 68 GLY A C 1
ATOM 549 O O . GLY A 1 68 ? -3.828 1.144 7.994 1.00 96.69 68 GLY A O 1
ATOM 550 N N . ASN A 1 69 ? -2.681 2.885 8.858 1.00 97.00 69 ASN A N 1
ATOM 551 C CA . ASN A 1 69 ? -3.824 3.764 9.061 1.00 97.00 69 ASN A CA 1
ATOM 552 C C . ASN A 1 69 ? -4.500 4.052 7.714 1.00 97.00 69 ASN A C 1
ATOM 554 O O . ASN A 1 69 ? -3.829 4.135 6.680 1.00 97.00 69 ASN A O 1
ATOM 558 N N . ILE A 1 70 ? -5.823 4.211 7.734 1.00 95.62 70 ILE A N 1
ATOM 559 C CA . ILE A 1 70 ? -6.642 4.395 6.528 1.00 95.62 70 ILE A CA 1
ATOM 560 C C . ILE A 1 70 ? -6.145 5.538 5.628 1.00 95.62 70 ILE A C 1
ATOM 562 O O . ILE A 1 70 ? -6.099 5.370 4.412 1.00 95.62 70 ILE A O 1
ATOM 566 N N . GLU A 1 71 ? -5.681 6.647 6.205 1.00 95.56 71 GLU A N 1
ATOM 567 C CA . GLU A 1 71 ? -5.176 7.801 5.448 1.00 95.56 71 GLU A CA 1
ATOM 568 C C . GLU A 1 71 ? -3.926 7.458 4.625 1.00 95.56 71 GLU A C 1
ATOM 570 O O . GLU A 1 71 ? -3.829 7.776 3.440 1.00 95.56 71 GLU A O 1
ATOM 575 N N . HIS A 1 72 ? -2.987 6.714 5.212 1.00 96.31 72 HIS A N 1
ATOM 576 C CA . HIS A 1 72 ? -1.787 6.262 4.509 1.00 96.31 72 HIS A CA 1
ATOM 577 C C . HIS A 1 72 ? -2.103 5.156 3.497 1.00 96.31 72 HIS A C 1
ATOM 579 O O . HIS A 1 72 ? -1.529 5.125 2.405 1.00 96.31 72 HIS A O 1
ATOM 585 N N . ALA A 1 73 ? -3.041 4.266 3.839 1.00 95.25 73 ALA A N 1
ATOM 586 C CA . ALA A 1 73 ? -3.520 3.227 2.934 1.00 95.25 73 ALA A CA 1
ATOM 587 C C . ALA A 1 73 ? -4.170 3.831 1.686 1.00 95.25 73 ALA A C 1
ATOM 589 O O . ALA A 1 73 ? -3.939 3.331 0.587 1.00 95.25 73 ALA A O 1
ATOM 590 N N . ARG A 1 74 ? -4.908 4.936 1.846 1.00 95.06 74 ARG A N 1
ATOM 591 C CA . ARG A 1 74 ? -5.517 5.693 0.750 1.00 95.06 74 ARG A CA 1
ATOM 592 C C . ARG A 1 74 ? -4.455 6.214 -0.203 1.00 95.06 74 ARG A C 1
ATOM 594 O O . ARG A 1 74 ? -4.517 5.908 -1.387 1.00 95.06 74 ARG A O 1
ATOM 601 N N . VAL A 1 75 ? -3.438 6.913 0.310 1.00 94.75 75 VAL A N 1
ATOM 602 C CA . VAL A 1 75 ? -2.324 7.409 -0.520 1.00 94.75 75 VAL A CA 1
ATOM 603 C C . VAL A 1 75 ? -1.643 6.258 -1.256 1.00 94.75 75 VAL A C 1
ATOM 605 O O . VAL A 1 75 ? -1.426 6.346 -2.465 1.00 94.75 75 VAL A O 1
ATOM 608 N N . TRP A 1 76 ? -1.352 5.155 -0.555 1.00 93.56 76 TRP A N 1
ATOM 609 C CA . TRP A 1 76 ? -0.761 3.973 -1.177 1.00 93.56 76 TRP A CA 1
ATOM 610 C C . TRP A 1 76 ? -1.670 3.406 -2.268 1.00 93.56 76 TRP A C 1
ATOM 612 O O . TRP A 1 76 ? -1.159 3.035 -3.316 1.00 93.56 76 TRP A O 1
ATOM 622 N N . ALA A 1 77 ? -2.987 3.334 -2.057 1.00 92.88 77 ALA A N 1
ATOM 623 C CA . ALA A 1 77 ? -3.953 2.740 -2.978 1.00 92.88 77 ALA A CA 1
ATOM 624 C C . ALA A 1 77 ? -4.221 3.598 -4.222 1.00 92.88 77 ALA A C 1
ATOM 626 O O . ALA A 1 77 ? -4.081 3.093 -5.340 1.00 92.88 77 ALA A O 1
ATOM 627 N N . THR A 1 78 ? -4.569 4.870 -4.029 1.00 92.31 78 THR A N 1
ATOM 628 C CA . THR A 1 78 ? -5.166 5.732 -5.059 1.00 92.31 78 THR A CA 1
ATOM 629 C C . THR A 1 78 ? -4.180 6.725 -5.663 1.00 92.31 78 THR A C 1
ATOM 631 O O . THR A 1 78 ? -4.279 7.032 -6.846 1.00 92.31 78 THR A O 1
ATOM 634 N N . GLY A 1 79 ? -3.155 7.153 -4.917 1.00 90.31 79 GLY A N 1
ATOM 635 C CA . GLY A 1 79 ? -2.226 8.205 -5.354 1.00 90.31 79 GLY A CA 1
ATOM 636 C C . GLY A 1 79 ? -1.315 7.822 -6.524 1.00 90.31 79 GLY A C 1
ATOM 637 O O . GLY A 1 79 ? -0.485 8.616 -6.954 1.00 90.31 79 GLY A O 1
ATOM 638 N N . ARG A 1 80 ? -1.423 6.596 -7.045 1.00 89.25 80 ARG A N 1
ATOM 639 C CA . ARG A 1 80 ? -0.507 6.077 -8.060 1.00 89.25 80 ARG A CA 1
ATOM 640 C C . ARG A 1 80 ? -0.644 6.783 -9.397 1.00 89.25 80 ARG A C 1
ATOM 642 O O . ARG A 1 80 ? 0.348 7.288 -9.903 1.00 89.25 80 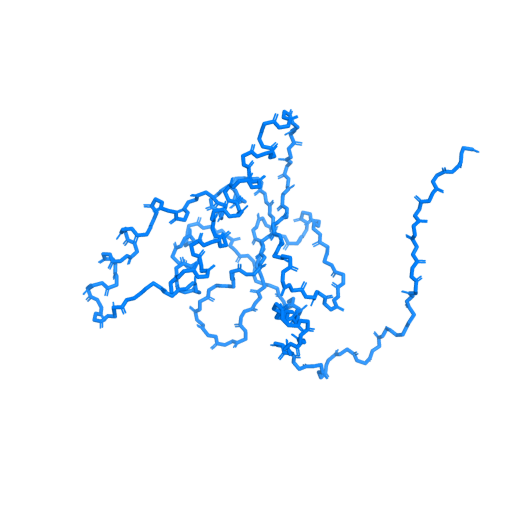ARG A O 1
ATOM 649 N N . PHE A 1 81 ? -1.845 6.796 -9.969 1.00 88.62 81 PHE A N 1
ATOM 650 C CA . PHE A 1 81 ? -2.061 7.325 -11.317 1.00 88.62 81 PHE A CA 1
ATOM 651 C C . PHE A 1 81 ? -1.782 8.828 -11.379 1.00 88.62 81 PHE A C 1
ATOM 653 O O . PHE A 1 81 ? -1.050 9.270 -12.263 1.00 88.62 81 PHE A O 1
ATOM 660 N N . ASP A 1 82 ? -2.253 9.571 -10.380 1.00 90.12 82 ASP A N 1
ATOM 661 C CA . ASP A 1 82 ? -2.104 11.027 -10.308 1.00 90.12 82 ASP A CA 1
ATOM 662 C C . ASP A 1 82 ? -0.642 11.463 -10.160 1.00 90.12 82 ASP A C 1
ATOM 664 O O . ASP A 1 82 ? -0.240 12.509 -10.665 1.00 90.12 82 ASP A O 1
ATOM 668 N N . LEU A 1 83 ? 0.189 10.650 -9.499 1.00 89.75 83 LEU A N 1
ATOM 669 C CA . LEU A 1 83 ? 1.590 10.981 -9.245 1.00 89.75 83 LEU A CA 1
ATOM 670 C C . LEU A 1 83 ? 2.560 10.468 -10.313 1.00 89.75 83 LEU A C 1
ATOM 672 O O . LEU A 1 83 ? 3.744 10.806 -10.241 1.00 89.75 83 LEU A O 1
ATOM 676 N N . VAL A 1 84 ? 2.107 9.699 -11.314 1.00 88.44 84 VAL A N 1
ATOM 677 C CA . VAL A 1 84 ? 2.982 9.259 -12.417 1.00 88.44 84 VAL A CA 1
ATOM 678 C C . VAL A 1 84 ? 3.610 10.439 -13.159 1.00 88.44 84 VAL A C 1
ATOM 680 O O . VAL A 1 84 ? 4.835 10.423 -13.291 1.00 88.44 84 VAL A O 1
ATOM 683 N N . PRO A 1 85 ? 2.858 11.459 -13.626 1.00 87.12 85 PRO A N 1
ATOM 684 C CA . PRO A 1 85 ? 3.450 12.565 -14.379 1.00 87.12 85 PRO A CA 1
ATOM 685 C C . PRO A 1 85 ? 4.511 13.299 -13.553 1.00 87.12 85 PRO A C 1
ATOM 687 O O . PRO A 1 85 ? 5.644 13.457 -13.996 1.00 87.12 85 PRO A O 1
ATOM 690 N N . HIS A 1 86 ? 4.193 13.608 -12.292 1.00 88.38 86 HIS A N 1
ATOM 691 C CA . HIS A 1 86 ? 5.120 14.249 -11.358 1.00 88.38 86 HIS A CA 1
ATOM 692 C C . HIS A 1 86 ? 6.382 13.417 -11.103 1.00 88.38 86 HIS A C 1
ATOM 694 O O . HIS A 1 86 ? 7.486 13.958 -11.006 1.00 88.38 86 HIS A O 1
ATOM 700 N N . PHE A 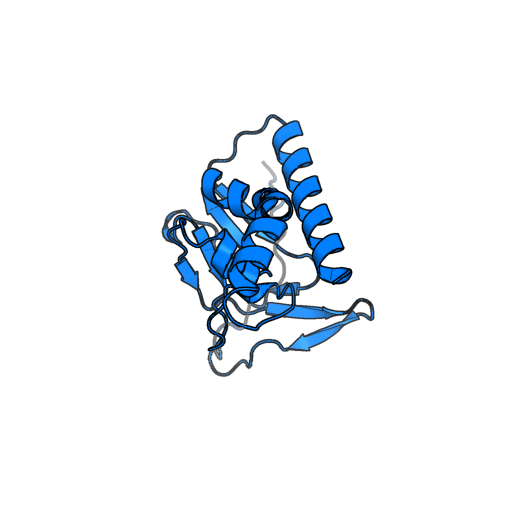1 87 ? 6.242 12.094 -11.004 1.00 86.94 87 PHE A N 1
ATOM 701 C CA . PHE A 1 87 ? 7.391 11.210 -10.865 1.00 86.94 87 PHE A CA 1
ATOM 702 C C . PHE A 1 87 ? 8.264 11.220 -12.125 1.00 86.94 87 PHE A C 1
ATOM 704 O O . PHE A 1 87 ? 9.482 11.348 -12.007 1.00 86.94 87 PHE A O 1
ATOM 711 N N . LEU A 1 88 ? 7.671 11.126 -13.318 1.00 85.50 88 LEU A N 1
ATOM 712 C CA . LEU A 1 88 ? 8.413 11.161 -14.582 1.00 85.50 88 LEU A CA 1
ATOM 713 C C . LEU A 1 88 ? 9.148 12.499 -14.769 1.00 85.50 88 LEU A C 1
ATOM 715 O O . LEU A 1 88 ? 10.329 12.492 -15.118 1.00 85.50 88 LEU A O 1
ATOM 719 N N . ASP A 1 89 ? 8.511 13.618 -14.419 1.00 84.88 89 ASP A N 1
ATOM 720 C CA . ASP A 1 89 ? 9.128 14.951 -14.419 1.00 84.88 89 ASP A CA 1
ATOM 721 C C . ASP A 1 89 ? 10.286 15.071 -13.419 1.00 84.88 89 ASP A C 1
ATOM 723 O O . ASP A 1 89 ? 11.277 15.760 -13.665 1.00 84.88 89 ASP A O 1
ATOM 727 N N . SER A 1 90 ? 10.197 14.387 -12.274 1.00 80.88 90 SER A N 1
ATOM 728 C CA . SER A 1 90 ? 11.287 14.359 -11.293 1.00 80.88 90 SER A CA 1
ATOM 729 C C . SER A 1 90 ? 12.496 13.544 -11.774 1.00 80.88 90 SER A C 1
ATOM 731 O O . SER A 1 90 ? 13.629 13.857 -11.410 1.00 80.88 90 SER A O 1
ATOM 733 N N . GLN A 1 91 ? 12.277 12.514 -12.604 1.00 76.88 91 GLN A N 1
ATOM 734 C CA . GLN A 1 91 ? 13.337 11.646 -13.136 1.00 76.88 91 GLN A CA 1
ATOM 735 C C . GLN A 1 91 ? 14.012 12.234 -14.383 1.00 76.88 91 GLN A C 1
ATOM 737 O O . GLN A 1 91 ? 15.214 12.029 -14.570 1.00 76.88 91 GLN A O 1
ATOM 742 N N . SER A 1 92 ? 13.280 12.996 -15.205 1.00 63.09 92 SER A N 1
ATOM 743 C CA . SER A 1 92 ? 13.810 13.616 -16.430 1.00 63.09 92 SER A CA 1
ATOM 744 C C . SER A 1 92 ? 14.968 14.580 -16.148 1.00 63.09 92 SER A C 1
ATOM 746 O O . SER A 1 92 ? 15.907 14.670 -16.936 1.00 63.09 92 SER A O 1
ATOM 748 N N . LYS A 1 93 ? 14.979 15.211 -14.968 1.00 61.16 93 LYS A N 1
ATOM 749 C CA . LYS A 1 93 ? 16.079 16.066 -14.487 1.00 61.16 93 LYS A CA 1
ATOM 750 C C . LYS A 1 93 ? 17.346 15.296 -14.083 1.00 61.16 93 LYS A C 1
ATOM 752 O O . LYS A 1 93 ? 18.398 15.906 -13.933 1.00 61.16 93 LYS A O 1
ATOM 757 N N . GLY A 1 94 ? 17.255 13.977 -13.897 1.00 60.28 94 GLY A N 1
ATOM 758 C CA . GLY A 1 94 ? 18.339 13.108 -13.421 1.00 60.28 94 GLY A CA 1
ATOM 759 C C . GLY A 1 94 ? 18.854 12.092 -14.447 1.00 60.28 94 GLY A C 1
ATOM 760 O O . GLY A 1 94 ? 19.605 11.195 -14.072 1.00 60.28 94 GLY A O 1
ATOM 761 N N . GLY A 1 95 ? 18.435 12.183 -15.716 1.00 55.88 95 GLY A N 1
ATOM 762 C CA . GLY A 1 95 ? 18.910 11.310 -16.802 1.00 55.88 95 GLY A CA 1
ATOM 763 C C . GLY A 1 95 ? 18.370 9.872 -16.784 1.00 55.88 95 GLY A C 1
ATOM 764 O O . GLY A 1 95 ? 18.861 9.029 -17.531 1.00 55.88 95 GLY A O 1
ATOM 765 N N . TYR A 1 96 ? 17.367 9.569 -15.953 1.00 55.59 96 TYR A N 1
ATOM 766 C CA . TYR A 1 96 ? 16.748 8.242 -15.868 1.00 55.59 96 TYR A CA 1
ATOM 767 C C . TYR A 1 96 ? 15.397 8.242 -16.596 1.00 55.59 96 TYR A C 1
ATOM 769 O O . TYR A 1 96 ? 14.521 9.042 -16.276 1.00 55.59 96 TYR A O 1
ATOM 777 N N . ILE A 1 97 ? 15.202 7.335 -17.559 1.00 59.69 97 ILE A N 1
ATOM 778 C CA . ILE A 1 97 ? 13.963 7.243 -18.348 1.00 59.69 97 ILE A CA 1
ATOM 779 C C . ILE A 1 97 ? 13.248 5.940 -17.987 1.00 59.69 97 ILE A C 1
ATOM 781 O O . ILE A 1 97 ? 13.664 4.861 -18.403 1.00 59.69 97 ILE A O 1
ATOM 785 N N . GLY A 1 98 ? 12.167 6.026 -17.208 1.00 69.75 98 GLY A N 1
ATOM 786 C CA . GLY A 1 98 ? 11.269 4.890 -16.993 1.00 69.75 98 GLY A CA 1
ATOM 787 C C . GLY A 1 98 ? 10.580 4.843 -15.631 1.00 69.75 98 GLY A C 1
ATOM 788 O O . GLY A 1 98 ? 11.080 5.336 -14.620 1.00 69.75 98 GLY A O 1
ATOM 789 N N . LEU A 1 99 ? 9.417 4.193 -15.608 1.00 75.31 99 LEU A N 1
ATOM 790 C CA . LEU A 1 99 ? 8.609 3.987 -14.410 1.00 75.31 99 LEU A CA 1
ATOM 791 C C . LEU A 1 99 ? 8.996 2.656 -13.745 1.00 75.31 99 LEU A C 1
ATOM 793 O O . LEU A 1 99 ? 8.559 1.586 -14.171 1.00 75.31 99 LEU A O 1
ATOM 797 N N . HIS A 1 100 ? 9.840 2.731 -12.714 1.00 80.19 100 HIS A N 1
ATOM 798 C CA . HIS A 1 100 ? 10.180 1.597 -11.850 1.00 80.19 100 HIS A CA 1
ATOM 799 C C . HIS A 1 100 ? 9.301 1.608 -10.603 1.00 80.19 100 HIS A C 1
ATOM 801 O O . HIS A 1 100 ? 9.288 2.606 -9.882 1.00 80.19 100 HIS A O 1
ATOM 807 N N . SER A 1 101 ? 8.624 0.492 -10.322 1.00 80.56 101 SER A N 1
ATOM 808 C CA . SER A 1 101 ? 7.701 0.340 -9.191 1.00 80.56 101 SER A CA 1
ATOM 809 C C . SER A 1 101 ? 8.321 0.773 -7.868 1.00 80.56 101 SER A C 1
ATOM 811 O O . SER A 1 101 ? 7.736 1.566 -7.151 1.00 80.56 101 SER A O 1
ATOM 813 N N . GLU A 1 102 ? 9.534 0.332 -7.562 1.00 80.69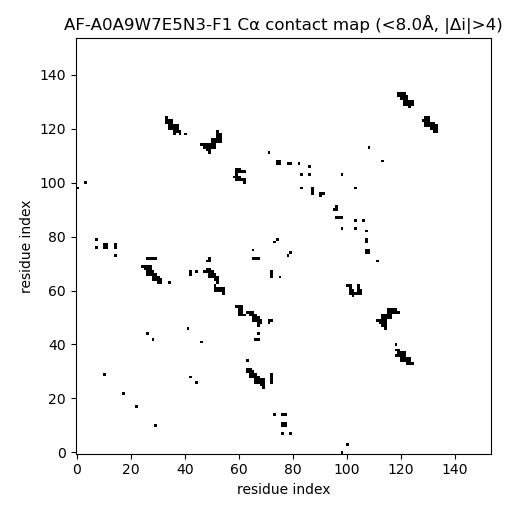 102 GLU A N 1
ATOM 814 C CA . GLU A 1 102 ? 10.159 0.513 -6.253 1.00 80.69 102 GLU A CA 1
ATOM 815 C C . GLU A 1 102 ? 10.598 1.965 -6.016 1.00 80.69 102 GLU A C 1
ATOM 817 O O . GLU A 1 102 ? 10.455 2.510 -4.917 1.00 80.69 102 GLU A O 1
ATOM 822 N N . LYS A 1 103 ? 11.109 2.621 -7.067 1.00 85.81 103 LYS A N 1
ATOM 823 C CA . LYS A 1 103 ? 11.445 4.053 -7.036 1.00 85.81 103 LYS A CA 1
ATOM 824 C C . LYS A 1 103 ? 10.181 4.904 -6.973 1.00 85.81 103 LYS A C 1
ATOM 826 O O . LYS A 1 103 ? 10.137 5.871 -6.217 1.00 85.81 103 LYS A O 1
ATOM 831 N N . PHE A 1 104 ? 9.153 4.516 -7.724 1.00 88.38 104 PHE A N 1
ATOM 832 C CA . PHE A 1 104 ? 7.862 5.181 -7.692 1.00 88.38 104 PHE A CA 1
ATOM 833 C C . PHE A 1 104 ? 7.201 5.056 -6.319 1.00 88.38 104 PHE A C 1
ATOM 835 O O . PHE A 1 104 ? 6.747 6.053 -5.779 1.00 88.38 104 PHE A O 1
ATOM 842 N N . MET A 1 105 ? 7.222 3.876 -5.695 1.00 89.75 105 MET A N 1
ATOM 843 C CA . MET A 1 105 ? 6.685 3.682 -4.347 1.00 89.75 105 MET A CA 1
ATOM 844 C C . MET A 1 105 ? 7.426 4.530 -3.312 1.00 89.75 105 MET A C 1
ATOM 846 O O . MET A 1 105 ? 6.800 5.087 -2.415 1.00 89.75 105 MET A O 1
ATOM 850 N N . LYS A 1 106 ? 8.748 4.686 -3.451 1.00 89.75 106 LYS A N 1
ATOM 851 C CA . LYS A 1 106 ? 9.515 5.615 -2.612 1.00 89.75 106 LYS A CA 1
ATOM 852 C C . LYS A 1 106 ? 9.069 7.062 -2.805 1.00 89.75 106 LYS A C 1
ATOM 854 O O . LYS A 1 106 ? 8.948 7.783 -1.824 1.00 89.75 106 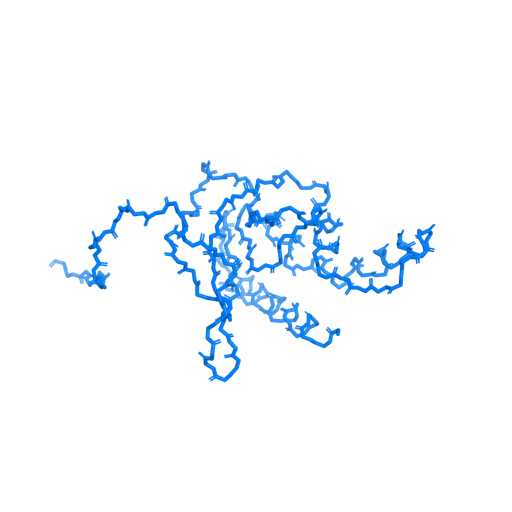LYS A O 1
ATOM 859 N N . PHE A 1 107 ? 8.819 7.477 -4.045 1.00 90.88 107 PHE A N 1
ATOM 860 C CA . PHE A 1 107 ? 8.289 8.806 -4.336 1.00 90.88 107 PHE A CA 1
ATOM 861 C C . PHE A 1 107 ? 6.875 8.983 -3.774 1.00 90.88 107 PHE A C 1
ATOM 863 O O . PHE A 1 107 ? 6.616 9.973 -3.102 1.00 90.88 107 PHE A O 1
ATOM 870 N N . LEU A 1 108 ? 5.978 8.023 -3.995 1.00 92.19 108 LEU A N 1
ATOM 871 C CA . LEU A 1 108 ? 4.593 8.033 -3.521 1.00 92.19 108 LEU A CA 1
ATOM 872 C C . LEU A 1 108 ? 4.506 8.185 -1.998 1.00 92.19 108 LEU A C 1
ATOM 874 O O . LEU A 1 108 ? 3.686 8.947 -1.503 1.00 92.19 108 LEU A O 1
ATOM 878 N N . LEU A 1 109 ? 5.372 7.484 -1.266 1.00 92.75 109 LEU A N 1
ATOM 879 C CA . LEU A 1 109 ? 5.352 7.428 0.197 1.00 92.75 109 LEU A CA 1
ATOM 880 C C . LEU A 1 109 ? 6.299 8.430 0.876 1.00 92.75 109 LEU A C 1
ATOM 882 O O . LEU A 1 109 ? 6.535 8.321 2.074 1.00 92.75 109 LEU A O 1
ATOM 886 N N . ARG A 1 110 ? 6.867 9.387 0.134 1.00 92.56 110 ARG A N 1
ATOM 887 C CA . ARG A 1 110 ? 7.903 10.307 0.643 1.00 92.56 110 ARG A CA 1
ATOM 888 C C . ARG A 1 110 ? 7.455 11.178 1.827 1.00 92.56 110 ARG A C 1
ATOM 890 O O . ARG A 1 110 ? 8.286 11.511 2.659 1.00 92.56 110 ARG A O 1
ATOM 897 N N . GLU A 1 111 ? 6.164 11.497 1.904 1.00 92.81 111 GLU A N 1
ATOM 898 C CA . GLU A 1 111 ? 5.565 12.321 2.968 1.00 92.81 111 GLU A CA 1
ATOM 899 C C . GLU A 1 111 ? 4.921 11.473 4.083 1.00 92.81 111 GLU A C 1
ATOM 901 O O . GLU A 1 111 ? 4.215 11.998 4.937 1.00 92.81 111 GLU A O 1
ATOM 906 N N . ILE A 1 112 ? 5.101 10.147 4.058 1.00 94.19 112 ILE A N 1
ATOM 907 C CA . ILE A 1 112 ? 4.456 9.210 4.986 1.00 94.19 112 ILE A CA 1
ATOM 908 C C . ILE A 1 112 ? 5.515 8.602 5.916 1.00 94.19 112 ILE A C 1
ATOM 910 O O . ILE A 1 112 ? 6.559 8.158 5.425 1.00 94.19 112 ILE A O 1
ATOM 914 N N . PRO A 1 113 ? 5.260 8.500 7.237 1.00 93.25 113 PRO A N 1
ATOM 915 C CA . PRO A 1 113 ? 6.163 7.846 8.185 1.00 93.25 113 PRO A CA 1
ATOM 916 C C . PRO A 1 113 ? 6.137 6.317 8.012 1.00 93.25 113 PRO A C 1
ATOM 918 O O . PRO A 1 113 ? 5.544 5.571 8.792 1.00 93.25 113 PRO A O 1
ATOM 921 N N . VAL A 1 114 ? 6.771 5.834 6.942 1.00 93.81 114 VAL A N 1
ATOM 922 C CA . VAL A 1 114 ? 6.808 4.410 6.598 1.00 93.81 114 VAL A CA 1
ATOM 923 C C . VAL A 1 114 ? 7.766 3.646 7.509 1.00 93.81 114 VAL A C 1
ATOM 925 O O . VAL A 1 114 ? 8.971 3.890 7.514 1.00 93.81 114 VAL A O 1
ATOM 928 N N . THR A 1 115 ? 7.232 2.639 8.191 1.00 94.12 115 THR A N 1
ATOM 929 C CA . THR A 1 115 ? 7.977 1.596 8.895 1.00 94.12 115 THR A CA 1
ATOM 930 C C . THR A 1 115 ? 8.261 0.443 7.934 1.00 94.12 115 THR A C 1
ATOM 932 O O . THR A 1 115 ? 7.345 -0.140 7.354 1.00 94.12 115 THR A O 1
ATOM 935 N N . GLU A 1 116 ? 9.529 0.094 7.746 1.00 91.00 116 GLU A N 1
ATOM 936 C CA . GLU A 1 116 ? 9.912 -1.099 6.985 1.00 91.00 116 GLU A CA 1
ATOM 937 C C . GLU A 1 116 ? 10.079 -2.290 7.923 1.00 91.00 116 GLU A C 1
ATOM 939 O O . GLU A 1 116 ? 10.685 -2.161 8.988 1.00 91.00 116 GLU A O 1
ATOM 944 N N . LYS A 1 117 ? 9.546 -3.451 7.535 1.00 89.44 117 LYS A N 1
ATOM 945 C CA . LYS A 1 117 ? 9.665 -4.685 8.323 1.00 89.44 117 LYS A CA 1
ATOM 946 C C . LYS A 1 117 ? 10.203 -5.846 7.494 1.00 89.44 117 LYS A C 1
ATOM 948 O O . LYS A 1 117 ? 9.819 -5.952 6.330 1.00 89.44 117 LYS A O 1
ATOM 953 N N . PRO A 1 118 ? 10.994 -6.758 8.087 1.00 87.50 118 PRO A N 1
ATOM 954 C CA . PRO A 1 118 ? 11.525 -7.940 7.410 1.00 87.50 118 PRO A CA 1
ATOM 955 C C . PRO A 1 118 ? 10.432 -8.980 7.137 1.00 87.50 118 PRO A C 1
ATOM 957 O O . PRO A 1 118 ? 10.364 -10.031 7.772 1.00 87.50 118 PRO A O 1
ATOM 960 N N . ILE A 1 119 ? 9.540 -8.677 6.194 1.00 86.81 119 ILE A N 1
ATOM 961 C CA . ILE A 1 119 ? 8.419 -9.531 5.803 1.00 86.81 119 ILE A CA 1
ATOM 962 C C . ILE A 1 119 ? 8.834 -10.346 4.586 1.00 86.81 119 ILE A C 1
ATOM 964 O O . ILE A 1 119 ? 9.025 -9.815 3.491 1.00 86.81 119 ILE A O 1
ATOM 968 N N . CYS A 1 120 ? 8.925 -11.661 4.771 1.00 85.12 120 CYS A N 1
ATOM 969 C CA . CYS A 1 120 ? 9.271 -12.573 3.695 1.00 85.12 120 CYS A CA 1
ATOM 970 C C . CYS A 1 120 ? 8.031 -13.073 2.938 1.00 85.12 120 CYS A C 1
ATOM 972 O O . CYS A 1 120 ? 7.013 -13.459 3.517 1.00 85.12 120 CYS A O 1
ATOM 974 N N . PHE A 1 121 ? 8.147 -13.098 1.613 1.00 87.38 121 PHE A N 1
ATOM 975 C CA . PHE A 1 121 ? 7.167 -13.684 0.711 1.00 87.38 121 PHE A CA 1
ATOM 976 C C . PHE A 1 121 ? 7.853 -14.346 -0.492 1.00 87.38 121 PHE A C 1
ATOM 978 O O . PHE A 1 121 ? 9.028 -14.116 -0.785 1.00 87.38 121 PHE A O 1
ATOM 985 N N . HIS A 1 122 ? 7.126 -15.195 -1.206 1.0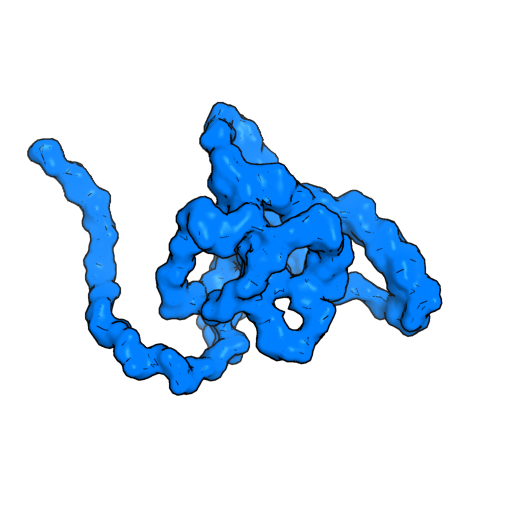0 88.19 122 HIS A N 1
ATOM 986 C CA . HIS A 1 122 ? 7.574 -15.835 -2.440 1.00 88.19 122 HIS A CA 1
ATOM 987 C C . HIS A 1 122 ? 6.578 -15.542 -3.555 1.00 88.19 122 HIS A C 1
ATOM 989 O O . HIS A 1 122 ? 5.382 -15.763 -3.389 1.00 88.19 122 HIS A O 1
ATOM 995 N N . ARG A 1 123 ? 7.040 -15.050 -4.706 1.00 87.19 123 ARG A N 1
ATOM 996 C CA . ARG A 1 123 ? 6.153 -14.829 -5.855 1.00 87.19 123 ARG A CA 1
ATOM 997 C C . ARG A 1 123 ? 5.606 -16.140 -6.398 1.00 87.19 123 ARG A C 1
ATOM 999 O O . ARG A 1 123 ? 6.370 -17.062 -6.678 1.00 87.19 123 ARG A O 1
ATOM 1006 N N . VAL A 1 124 ? 4.310 -16.164 -6.675 1.00 87.69 124 VAL A N 1
ATOM 1007 C CA . VAL A 1 124 ? 3.640 -17.230 -7.418 1.00 87.69 124 VAL A CA 1
ATOM 1008 C C . VAL A 1 124 ? 3.412 -16.739 -8.845 1.00 87.69 124 VAL A C 1
ATOM 1010 O O . VAL A 1 124 ? 2.739 -15.741 -9.084 1.00 87.69 124 VAL A O 1
ATOM 1013 N N . ARG A 1 125 ? 4.027 -17.402 -9.828 1.00 85.25 125 ARG A N 1
ATOM 1014 C CA . ARG A 1 125 ? 3.813 -17.083 -11.248 1.00 85.25 125 ARG A CA 1
ATOM 1015 C C . ARG A 1 125 ? 2.447 -17.589 -11.703 1.00 85.25 125 ARG A C 1
ATOM 1017 O O . ARG A 1 125 ? 1.917 -18.531 -11.130 1.00 85.25 125 ARG A O 1
ATOM 1024 N N . ALA A 1 126 ? 1.942 -17.046 -12.811 1.00 83.75 126 ALA A N 1
ATOM 1025 C CA . ALA A 1 126 ? 0.716 -17.537 -13.449 1.00 83.75 126 ALA A CA 1
ATOM 1026 C C . ALA A 1 126 ? 0.778 -19.038 -13.808 1.00 83.75 126 ALA A C 1
ATOM 1028 O O . ALA A 1 126 ? -0.247 -19.699 -13.877 1.00 83.75 126 ALA A O 1
ATOM 1029 N N . THR A 1 127 ? 1.983 -19.590 -13.983 1.00 87.12 127 THR A N 1
ATOM 1030 C CA . THR A 1 127 ? 2.220 -21.027 -14.195 1.00 87.12 127 THR A CA 1
ATOM 1031 C C . THR A 1 127 ? 2.172 -21.867 -12.911 1.00 87.12 127 THR A C 1
ATOM 1033 O O . THR A 1 127 ? 2.471 -23.054 -12.954 1.00 87.12 127 THR A O 1
ATOM 1036 N N . GLY A 1 128 ? 1.908 -21.264 -11.748 1.00 83.62 128 GLY A N 1
ATOM 1037 C CA . GLY A 1 128 ? 2.005 -21.902 -10.430 1.00 83.62 128 GLY A CA 1
ATOM 1038 C C . GLY A 1 128 ? 3.433 -22.015 -9.880 1.00 83.62 128 GLY A C 1
ATOM 1039 O O . GLY A 1 128 ? 3.626 -22.400 -8.729 1.00 83.62 128 GLY A O 1
ATOM 1040 N N . LYS A 1 129 ? 4.463 -21.650 -10.660 1.00 88.94 129 LYS A N 1
ATOM 1041 C CA . LYS A 1 129 ? 5.861 -21.706 -10.207 1.00 88.94 129 LYS A CA 1
ATOM 1042 C C . LYS A 1 129 ? 6.114 -20.707 -9.075 1.00 88.94 129 LYS A C 1
ATOM 1044 O O . LYS A 1 129 ? 5.917 -19.504 -9.255 1.00 88.94 129 LYS A O 1
ATOM 1049 N N . ILE A 1 130 ? 6.655 -21.202 -7.965 1.00 86.56 130 ILE A N 1
ATOM 1050 C CA . ILE A 1 130 ? 7.080 -20.387 -6.823 1.00 86.56 130 ILE A CA 1
ATOM 1051 C C . ILE A 1 130 ? 8.511 -19.884 -7.052 1.00 86.56 130 ILE A C 1
ATOM 1053 O O . ILE A 1 130 ? 9.430 -20.664 -7.311 1.00 86.56 130 ILE A O 1
ATOM 1057 N N . VAL A 1 131 ? 8.708 -18.571 -6.953 1.00 85.50 131 VAL A N 1
ATOM 1058 C CA . VAL A 1 131 ? 10.016 -17.910 -6.961 1.00 85.50 131 VAL A CA 1
ATOM 1059 C C . VAL A 1 131 ? 10.330 -17.469 -5.538 1.00 85.50 131 VAL A C 1
ATOM 1061 O O . VAL A 1 131 ? 9.606 -16.663 -4.958 1.00 85.50 131 VAL A O 1
ATOM 1064 N N . LYS A 1 132 ? 11.412 -18.006 -4.972 1.00 82.94 132 LYS A N 1
ATOM 1065 C CA . LYS A 1 132 ? 11.861 -17.646 -3.626 1.00 82.94 132 LYS A CA 1
ATOM 1066 C C . LYS A 1 132 ? 12.500 -16.260 -3.664 1.00 82.94 132 LYS A C 1
ATOM 1068 O O . LYS A 1 132 ? 13.588 -16.107 -4.209 1.00 82.94 132 LYS A O 1
ATOM 1073 N N . ASP A 1 133 ? 11.811 -15.265 -3.114 1.00 74.88 133 ASP A N 1
ATOM 1074 C CA . ASP A 1 133 ? 12.310 -13.884 -3.029 1.00 74.88 133 ASP A CA 1
ATOM 1075 C C . ASP A 1 133 ? 13.100 -13.609 -1.732 1.00 74.88 133 ASP A C 1
ATOM 1077 O O . ASP A 1 133 ? 13.762 -12.583 -1.620 1.00 74.88 133 ASP A O 1
ATOM 1081 N N . CYS A 1 134 ? 13.110 -14.552 -0.786 1.00 76.06 134 CYS A N 1
ATOM 1082 C CA . CYS A 1 134 ? 13.932 -14.493 0.423 1.00 76.06 134 CYS A CA 1
ATOM 1083 C C . CYS A 1 134 ? 14.570 -15.858 0.716 1.00 76.06 134 CYS A C 1
ATOM 1085 O O . CYS A 1 134 ? 13.960 -16.911 0.503 1.00 76.06 134 CYS A O 1
ATOM 1087 N N . ASN A 1 135 ? 15.814 -15.835 1.204 1.00 58.53 135 ASN A N 1
ATOM 1088 C CA . ASN A 1 135 ? 16.543 -17.023 1.640 1.00 58.53 135 ASN A CA 1
ATOM 1089 C C . ASN A 1 135 ? 16.294 -17.254 3.135 1.00 58.53 135 ASN A C 1
ATOM 1091 O O . ASN A 1 135 ? 16.663 -16.430 3.969 1.00 58.53 135 ASN A O 1
ATOM 1095 N N . HIS A 1 136 ? 15.689 -18.393 3.474 1.00 49.69 136 HIS A N 1
ATOM 1096 C CA . HIS A 1 136 ? 15.524 -18.835 4.857 1.00 49.69 136 HIS A CA 1
ATOM 1097 C C . HIS A 1 136 ? 16.882 -19.256 5.435 1.00 49.69 136 HIS A C 1
ATOM 1099 O O . HIS A 1 136 ? 17.284 -20.410 5.324 1.00 49.69 136 HIS A O 1
ATOM 1105 N N . GLY A 1 137 ? 17.591 -18.303 6.037 1.00 43.16 137 GLY A N 1
ATOM 1106 C CA . GLY A 1 137 ? 18.723 -18.567 6.928 1.00 43.16 137 GLY A CA 1
ATOM 1107 C C . GLY A 1 137 ? 18.406 -18.358 8.413 1.00 43.16 137 GLY A C 1
ATOM 1108 O O . GLY A 1 137 ? 19.250 -18.670 9.241 1.00 43.16 137 GLY A O 1
ATOM 1109 N N . LEU A 1 138 ? 17.224 -17.832 8.763 1.00 41.00 138 LEU A N 1
ATOM 1110 C CA . LEU A 1 138 ? 16.989 -17.241 10.092 1.00 41.00 138 LEU A CA 1
ATOM 1111 C C . LEU A 1 138 ? 15.746 -17.720 10.852 1.00 41.00 138 LEU A C 1
ATOM 1113 O O . LEU A 1 138 ? 15.488 -17.212 11.933 1.00 41.00 138 LEU A O 1
ATOM 1117 N N . LEU A 1 139 ? 15.005 -18.710 10.349 1.00 41.75 139 LEU A N 1
ATOM 1118 C CA . LEU A 1 139 ? 13.879 -19.304 11.086 1.00 41.75 139 LEU A CA 1
ATOM 1119 C C . LEU A 1 139 ? 13.956 -20.834 11.032 1.00 41.75 139 LEU A C 1
ATOM 1121 O O . LEU A 1 139 ? 13.139 -21.519 10.423 1.00 41.75 139 LEU A O 1
ATOM 1125 N N . LYS A 1 140 ? 15.003 -21.378 11.663 1.00 33.72 140 LYS A N 1
ATOM 1126 C CA . LYS A 1 140 ? 14.946 -22.714 12.267 1.00 33.72 140 LYS A CA 1
ATOM 1127 C C . LYS A 1 140 ? 14.376 -22.518 13.665 1.00 33.72 140 LYS A C 1
ATOM 1129 O O . LYS A 1 140 ? 15.156 -22.328 14.578 1.00 33.72 140 LYS A O 1
ATOM 1134 N N . ASP A 1 141 ? 13.060 -22.431 13.775 1.00 37.62 141 ASP A N 1
ATOM 1135 C CA . ASP A 1 141 ? 12.281 -22.768 14.974 1.00 37.62 141 ASP A CA 1
ATOM 1136 C C . ASP A 1 141 ? 10.890 -22.189 14.785 1.00 37.62 141 ASP A C 1
ATOM 1138 O O . ASP A 1 141 ? 10.655 -21.018 15.040 1.00 37.62 141 ASP A O 1
ATOM 1142 N N . LEU A 1 142 ? 10.009 -23.013 14.222 1.00 38.53 142 LEU A N 1
ATOM 1143 C CA . LEU A 1 142 ? 8.572 -23.084 14.502 1.00 38.53 142 LEU A CA 1
ATOM 1144 C C . LEU A 1 142 ? 8.008 -24.159 13.570 1.00 38.53 142 LEU A C 1
ATOM 1146 O O . LEU A 1 142 ? 7.357 -23.919 12.556 1.00 38.53 142 LEU A O 1
ATOM 1150 N N . ARG A 1 143 ? 8.352 -25.407 13.902 1.00 35.47 143 ARG A N 1
ATOM 1151 C CA . ARG A 1 143 ? 7.516 -26.546 13.527 1.00 35.47 143 ARG A CA 1
ATOM 1152 C C . ARG A 1 143 ? 6.189 -26.388 14.275 1.00 35.47 143 ARG A C 1
ATOM 1154 O O . ARG A 1 143 ? 6.223 -26.081 15.464 1.00 35.47 143 ARG A O 1
ATOM 1161 N N . THR A 1 144 ? 5.083 -26.758 13.621 1.00 35.91 144 THR A N 1
ATOM 1162 C CA . THR A 1 144 ? 3.711 -26.863 14.179 1.00 35.91 144 THR A CA 1
ATOM 1163 C C . THR A 1 144 ? 3.036 -25.483 14.272 1.00 35.91 144 THR A C 1
ATOM 1165 O O . THR A 1 144 ? 3.483 -24.636 15.023 1.00 35.91 144 THR A O 1
ATOM 1168 N N . PHE A 1 145 ? 2.012 -25.142 13.487 1.00 30.00 145 PHE A N 1
ATOM 1169 C CA . PHE A 1 145 ? 0.689 -25.758 13.533 1.00 30.00 145 PHE A CA 1
ATOM 1170 C C . PHE A 1 145 ? -0.061 -25.673 12.194 1.00 30.00 145 PHE A C 1
ATOM 1172 O O . PHE A 1 145 ? -0.029 -24.689 11.462 1.00 30.00 145 PHE A O 1
ATOM 1179 N N . ILE A 1 146 ? -0.739 -26.779 11.916 1.00 35.22 146 ILE A N 1
ATOM 1180 C CA . ILE A 1 146 ? -1.624 -27.079 10.796 1.00 35.22 146 ILE A CA 1
ATOM 1181 C C . ILE A 1 146 ? -3.010 -26.474 11.088 1.00 35.22 146 ILE A C 1
ATOM 1183 O O . ILE A 1 146 ? -3.459 -26.556 12.224 1.00 35.22 146 ILE A O 1
ATOM 1187 N N . PHE A 1 147 ? -3.655 -25.903 10.059 1.00 32.00 147 PHE A N 1
ATOM 1188 C CA . PHE A 1 147 ? -5.094 -25.597 9.906 1.00 32.00 147 PHE A CA 1
ATOM 1189 C C . PHE A 1 147 ? -5.953 -25.404 11.174 1.00 32.00 147 PHE A C 1
ATOM 1191 O O . PHE A 1 147 ? -6.264 -26.358 11.881 1.00 32.00 147 PHE A O 1
ATOM 1198 N N . GLY A 1 148 ? -6.522 -24.205 11.340 1.00 27.56 148 GLY A N 1
ATOM 1199 C CA . GLY A 1 148 ? -7.605 -23.956 12.294 1.00 27.56 148 GLY A CA 1
ATOM 1200 C C . GLY A 1 148 ? -8.639 -22.968 11.759 1.00 27.56 148 GLY A C 1
ATOM 1201 O O . GLY A 1 148 ? -8.515 -21.765 11.956 1.00 27.56 148 GLY A O 1
ATOM 1202 N N . PHE A 1 149 ? -9.679 -23.479 11.095 1.00 32.41 149 PHE A N 1
ATOM 1203 C CA . PHE A 1 149 ? -10.952 -22.769 10.960 1.00 32.41 149 PHE A CA 1
ATOM 1204 C C . PHE A 1 149 ? -11.599 -22.685 12.349 1.00 32.41 149 PHE A C 1
ATOM 1206 O O . PHE A 1 149 ? -11.946 -23.718 12.921 1.00 32.41 149 PHE A O 1
ATOM 1213 N N . SER A 1 150 ? -11.809 -21.478 12.876 1.00 27.12 150 SER A N 1
ATOM 1214 C CA . SER A 1 150 ? -12.682 -21.286 14.037 1.00 27.12 150 SER A CA 1
ATOM 1215 C C . SER A 1 150 ? -14.138 -21.329 13.571 1.00 27.12 150 SER A C 1
ATOM 1217 O O . SER A 1 150 ? -14.657 -20.366 13.005 1.00 27.12 150 SER A O 1
ATOM 1219 N N . LYS A 1 151 ? -14.792 -22.480 13.759 1.00 29.41 151 LYS A N 1
ATOM 1220 C CA . LYS A 1 151 ? -16.254 -22.559 13.823 1.00 29.41 151 LYS A CA 1
ATOM 1221 C C . LYS A 1 151 ? -16.662 -22.257 15.261 1.00 29.41 151 LYS A C 1
ATOM 1223 O O . LYS A 1 151 ? -16.400 -23.057 16.152 1.00 29.41 151 LYS A O 1
ATOM 1228 N N . HIS A 1 152 ? -17.330 -21.126 15.459 1.00 33.03 152 HIS A N 1
ATOM 1229 C CA . HIS A 1 152 ? -18.137 -20.893 16.649 1.00 33.03 152 HIS A CA 1
ATOM 1230 C C . HIS A 1 152 ? -19.302 -21.889 16.667 1.00 33.03 152 HIS A C 1
ATOM 1232 O O . HIS A 1 152 ? -20.075 -21.945 15.711 1.00 33.03 152 HIS A O 1
ATOM 1238 N N . TYR A 1 153 ? -19.438 -22.637 17.756 1.00 33.25 153 TYR A N 1
ATOM 1239 C CA . TYR A 1 153 ? -20.731 -23.124 18.218 1.00 33.25 153 TYR A CA 1
ATOM 1240 C C . TYR A 1 153 ? -20.953 -22.586 19.629 1.00 33.25 153 TYR A C 1
ATOM 1242 O O . TYR A 1 153 ? -20.017 -22.537 20.430 1.00 33.25 153 TYR A O 1
ATOM 1250 N N . SER A 1 154 ? -22.170 -22.082 19.818 1.00 45.75 154 SER A N 1
ATOM 1251 C CA . SER A 1 154 ? -22.738 -21.519 21.041 1.00 45.75 154 SER A CA 1
ATOM 1252 C C . SER A 1 154 ? -22.826 -22.531 22.173 1.00 45.75 154 SER A C 1
ATOM 1254 O O . SER A 1 154 ? -22.986 -23.733 21.866 1.00 45.75 154 SER A O 1
#